Protein AF-A0AA88PI21-F1 (afdb_monomer_lite)

Secondary structure (DSSP, 8-state):
----B-------S--------S-TTTTPPP--S--SSTT--GGGGGSS-----SS-----TT-EEEEES--TTTTTTSEEEEE---PPTT-------S----SEEEEE--SSS-----S-----B------S-S----

Radius of gyration: 16.98 Å; chains: 1; bounding box: 38×37×57 Å

Foldseek 3Di:
DWWWFFWDDDDDDDDDDPDFPDFPLAQDDDDDPDDPDPPDDRSQQRPPDLDPDPPDQDWLAQKWKFFAADPPPNRPPGHTFDTDHGDDPSGDDIGGGPIDTHDDIDIDRDDPPDDHDHNYDTTTTGDDDPDPDPPDDD

Sequence (138 aa):
MDVLVILLLTLFPWLSVADLTENLALDAKAVESSTHDPNGDATHALDGHTNCGDCCQEQIRGTLIRIGYSLGNNRNNNELAATVKHIPLGGGETFEFEPIRGQYVNIFVPGHKKYFSLCEVEVYAGYCTKTKDQDKGF

InterPro domains:
  IPR006585 Fucolectin tachylectin-4 pentraxin-1 [SM00607] (21-130)
  IPR008979 Galactose-binding-like domain superfamily [SSF49785] (21-125)
  IPR051941 Blood Group Antigen-Binding Lectin [PTHR45713] (52-132)

pLDDT: mean 70.1, std 19.56, range [26.11, 95.25]

Organism: NCBI:txid172907

Structure (mmCIF, N/CA/C/O backbone):
data_AF-A0AA88PI21-F1
#
_entry.id   AF-A0AA88PI21-F1
#
loop_
_atom_site.group_PDB
_atom_site.id
_atom_site.type_symbol
_atom_site.label_atom_id
_atom_site.label_alt_id
_atom_site.label_comp_id
_atom_site.label_asym_id
_atom_site.label_entity_id
_atom_site.label_seq_id
_atom_site.pdbx_PDB_ins_code
_atom_site.Cartn_x
_atom_site.Cartn_y
_atom_site.Cartn_z
_atom_site.occupancy
_atom_site.B_iso_or_equiv
_atom_site.auth_seq_id
_atom_site.auth_comp_id
_atom_site.auth_asym_id
_atom_site.auth_atom_id
_atom_site.pdbx_PDB_model_num
ATOM 1 N N . MET A 1 1 ? -15.991 11.535 9.630 1.00 29.11 1 MET A N 1
ATOM 2 C CA . MET A 1 1 ? -16.502 10.268 9.066 1.00 29.11 1 MET A CA 1
ATOM 3 C C . MET A 1 1 ? -15.252 9.459 8.805 1.00 29.11 1 MET A C 1
ATOM 5 O O . MET A 1 1 ? -14.543 9.777 7.865 1.00 29.11 1 MET A O 1
ATOM 9 N N . ASP A 1 2 ? -14.869 8.610 9.754 1.00 26.11 2 ASP A N 1
ATOM 10 C CA . ASP A 1 2 ? -13.504 8.084 9.864 1.00 26.11 2 ASP A CA 1
ATOM 11 C C . ASP A 1 2 ? -13.485 6.567 9.653 1.00 26.11 2 ASP A C 1
ATOM 13 O O . ASP A 1 2 ? -14.272 5.861 10.281 1.00 26.11 2 ASP A O 1
ATOM 17 N N . VAL A 1 3 ? -12.589 6.102 8.779 1.00 27.33 3 VAL A N 1
ATOM 18 C CA . VAL A 1 3 ? -12.385 4.696 8.379 1.00 27.33 3 VAL A CA 1
ATOM 19 C C . VAL A 1 3 ? -11.403 4.013 9.338 1.00 27.33 3 VAL A C 1
ATOM 21 O O . VAL A 1 3 ? -10.538 4.681 9.891 1.00 27.33 3 VAL A O 1
ATOM 24 N N . LEU A 1 4 ? -11.534 2.705 9.551 1.00 31.84 4 LEU A N 1
ATOM 25 C CA . LEU A 1 4 ? -10.688 1.871 10.409 1.00 31.84 4 LEU A CA 1
ATOM 26 C C . LEU A 1 4 ? -10.297 0.615 9.629 1.00 31.84 4 LEU A C 1
ATOM 28 O O . LEU A 1 4 ? -11.195 -0.072 9.168 1.00 31.84 4 LEU A O 1
ATOM 32 N N . VAL A 1 5 ? -9.009 0.282 9.539 1.00 30.50 5 VAL A N 1
ATOM 33 C CA . VAL A 1 5 ? -8.507 -0.919 8.842 1.00 30.50 5 VAL A CA 1
ATOM 34 C C . VAL A 1 5 ? -8.263 -2.052 9.853 1.00 30.50 5 VAL A C 1
ATOM 36 O O . VAL A 1 5 ? -7.569 -1.827 10.842 1.00 30.50 5 VAL A O 1
ATOM 39 N N . ILE A 1 6 ? -8.851 -3.239 9.641 1.00 31.41 6 ILE A N 1
ATOM 40 C CA . ILE A 1 6 ? -8.651 -4.460 10.454 1.00 31.41 6 ILE A CA 1
ATOM 41 C C . ILE A 1 6 ? -8.446 -5.639 9.501 1.00 31.41 6 ILE A C 1
ATOM 43 O O . ILE A 1 6 ? -9.142 -5.759 8.498 1.00 31.41 6 ILE A O 1
ATOM 47 N N . LEU A 1 7 ? -7.524 -6.530 9.848 1.00 30.38 7 LEU A N 1
ATOM 48 C CA . LEU A 1 7 ? -7.201 -7.746 9.118 1.00 30.38 7 LEU A CA 1
ATOM 49 C C . LEU A 1 7 ? -7.212 -8.906 10.132 1.00 30.38 7 LEU A C 1
ATOM 51 O O . LEU A 1 7 ? -6.793 -8.677 11.263 1.00 30.38 7 LEU A O 1
ATOM 55 N N . LEU A 1 8 ? -7.779 -10.076 9.797 1.00 36.12 8 LEU A N 1
ATOM 56 C CA . LEU A 1 8 ? -8.009 -11.149 10.780 1.00 36.12 8 LEU A CA 1
ATOM 57 C C . LEU A 1 8 ? -7.582 -12.550 10.302 1.00 36.12 8 LEU A C 1
ATOM 59 O O . LEU A 1 8 ? -8.016 -13.039 9.260 1.00 36.12 8 LEU A O 1
ATOM 63 N N . LEU A 1 9 ? -6.796 -13.195 11.166 1.00 29.98 9 LEU A N 1
ATOM 64 C CA . LEU A 1 9 ? -6.398 -14.608 11.241 1.00 29.98 9 LEU A CA 1
ATOM 65 C C . LEU A 1 9 ? -7.541 -15.635 11.105 1.00 29.98 9 LEU A C 1
ATOM 67 O O . LEU A 1 9 ? -8.580 -15.540 11.759 1.00 29.98 9 LEU A O 1
ATOM 71 N N . THR A 1 10 ? -7.288 -16.739 10.395 1.00 37.31 10 THR A N 1
ATOM 72 C CA . THR A 1 10 ? -8.110 -17.955 10.512 1.00 37.31 10 THR A CA 1
ATOM 73 C C . THR A 1 10 ? -7.576 -18.867 11.617 1.00 37.31 10 THR A C 1
ATOM 75 O O . THR A 1 10 ? -6.425 -19.291 11.528 1.00 37.31 10 THR A O 1
ATOM 78 N N . LEU A 1 11 ? -8.416 -19.220 12.603 1.00 33.84 11 LEU A N 1
ATOM 79 C CA . LEU A 1 11 ? -8.734 -20.607 13.002 1.00 33.84 11 LEU A CA 1
ATOM 80 C C . LEU A 1 11 ? -9.784 -20.654 14.149 1.00 33.84 11 LEU A C 1
ATOM 82 O O . LEU A 1 11 ? -9.520 -20.245 15.274 1.00 33.84 11 LEU A O 1
ATOM 86 N N . PHE A 1 12 ? -10.921 -21.293 13.833 1.00 36.91 12 PHE A N 1
ATOM 87 C CA . PHE A 1 12 ? -12.008 -21.848 14.671 1.00 36.91 12 PHE A CA 1
ATOM 88 C C . PHE A 1 12 ? -13.235 -20.989 15.100 1.00 36.91 12 PHE A C 1
ATOM 90 O O . PHE A 1 12 ? -13.132 -19.788 15.331 1.00 36.91 12 PHE A O 1
ATOM 97 N N . PRO A 1 13 ? -14.437 -21.622 15.150 1.00 48.75 13 PRO A N 1
ATOM 98 C CA . PRO A 1 13 ? -15.744 -21.004 14.954 1.00 48.75 13 PRO A CA 1
ATOM 99 C C . PRO A 1 13 ? -16.466 -20.733 16.279 1.00 48.75 13 PRO A C 1
ATOM 101 O O . PRO A 1 13 ? -16.818 -21.668 16.986 1.00 48.75 13 PRO A O 1
ATOM 104 N N . TRP A 1 14 ? -16.711 -19.461 16.587 1.00 42.62 14 TRP A N 1
ATOM 105 C CA . TRP A 1 14 ? -17.881 -18.944 17.325 1.00 42.62 14 TRP A CA 1
ATOM 106 C C . TRP A 1 14 ? -17.617 -17.508 17.779 1.00 42.62 14 TRP A C 1
ATOM 108 O O . TRP A 1 14 ? -17.558 -17.206 18.966 1.00 42.62 14 TRP A O 1
ATOM 118 N N . LEU A 1 15 ? -17.484 -16.585 16.830 1.00 40.66 15 LEU A N 1
ATOM 119 C CA . LEU A 1 15 ? -17.698 -15.174 17.125 1.00 40.66 15 LEU A CA 1
ATOM 120 C C . LEU A 1 15 ? -18.212 -14.489 15.862 1.00 40.66 15 LEU A C 1
ATOM 122 O O . LEU A 1 15 ? -17.619 -14.606 14.794 1.00 40.66 15 LEU A O 1
ATOM 126 N N . SER A 1 16 ? -19.364 -13.835 15.975 1.00 46.25 16 SER A N 1
ATOM 127 C CA . SER A 1 16 ? -19.957 -13.071 14.887 1.00 46.25 16 SER A CA 1
ATOM 128 C C . SER A 1 16 ? -19.097 -11.841 14.604 1.00 46.25 16 SER A C 1
ATOM 130 O O . SER A 1 16 ? -19.112 -10.889 15.384 1.00 46.25 16 SER A O 1
ATOM 132 N N . VAL A 1 17 ? -18.380 -11.841 13.485 1.00 42.00 17 VAL A N 1
ATOM 133 C CA . VAL A 1 17 ? -17.839 -10.619 12.884 1.00 42.00 17 VAL A CA 1
ATOM 134 C C . VAL A 1 17 ? -18.579 -10.424 11.566 1.00 42.00 17 VAL A C 1
ATOM 136 O O . VAL A 1 17 ? -18.149 -10.883 10.515 1.00 42.00 17 VAL A O 1
ATOM 139 N N . ALA A 1 18 ? -19.766 -9.826 11.647 1.00 43.44 18 ALA A N 1
ATOM 140 C CA . ALA A 1 18 ? -20.487 -9.335 10.481 1.00 43.44 18 ALA A CA 1
ATOM 141 C C . ALA A 1 18 ? -20.067 -7.875 10.264 1.00 43.44 18 ALA A C 1
ATOM 143 O O . ALA A 1 18 ? -20.629 -6.995 10.902 1.00 43.44 18 ALA A O 1
ATOM 144 N N . ASP A 1 19 ? -18.982 -7.677 9.508 1.00 46.69 19 ASP A N 1
ATOM 145 C CA . ASP A 1 19 ? -18.723 -6.550 8.582 1.00 46.69 19 ASP A CA 1
ATOM 146 C C . ASP A 1 19 ? -17.227 -6.499 8.215 1.00 46.69 19 ASP A C 1
ATOM 148 O O . ASP A 1 19 ? -16.489 -5.592 8.587 1.00 46.69 19 ASP A O 1
ATOM 152 N N . LEU A 1 20 ? -16.770 -7.535 7.505 1.00 52.16 20 LEU A N 1
ATOM 153 C CA . LEU A 1 20 ? -15.465 -7.616 6.823 1.00 52.16 20 LEU A CA 1
ATOM 154 C C . LEU A 1 20 ? -15.664 -8.105 5.374 1.00 52.16 20 LEU A C 1
ATOM 156 O O . LEU A 1 20 ? -14.825 -8.802 4.817 1.00 52.16 20 LEU A O 1
ATOM 160 N N . THR A 1 21 ? -16.832 -7.853 4.782 1.00 55.97 21 THR A N 1
ATOM 161 C CA . THR A 1 21 ? -17.280 -8.625 3.614 1.00 55.97 21 THR A CA 1
ATOM 162 C C . THR A 1 21 ? -16.672 -8.189 2.285 1.00 55.97 21 THR A C 1
ATOM 164 O O . THR A 1 21 ? -16.770 -8.959 1.334 1.00 55.97 21 THR A O 1
ATOM 167 N N . GLU A 1 22 ? -16.051 -7.006 2.188 1.00 72.69 22 GLU A N 1
ATOM 168 C CA . GLU A 1 22 ? -15.622 -6.442 0.898 1.00 72.69 22 GLU A CA 1
ATOM 169 C C . GLU A 1 22 ? -14.220 -5.809 0.949 1.00 72.69 22 GLU A C 1
ATOM 171 O O . GLU A 1 22 ? -13.880 -5.078 1.884 1.00 72.69 22 GLU A O 1
ATOM 176 N N . ASN A 1 23 ? -13.414 -6.089 -0.082 1.00 83.69 23 ASN A N 1
ATOM 177 C CA . ASN A 1 23 ? -12.113 -5.463 -0.318 1.00 83.69 23 ASN A CA 1
ATOM 178 C C . ASN A 1 23 ? -12.324 -4.017 -0.798 1.00 83.69 23 ASN A C 1
ATOM 180 O O . ASN A 1 23 ? -12.753 -3.787 -1.925 1.00 83.69 23 ASN A O 1
ATOM 184 N N . LEU A 1 24 ? -11.978 -3.037 0.037 1.00 86.50 24 LEU A N 1
ATOM 185 C CA . LEU A 1 24 ? -12.095 -1.606 -0.270 1.00 86.50 24 LEU A CA 1
ATOM 186 C C . LEU A 1 24 ? -11.123 -1.125 -1.349 1.00 86.50 24 LEU A C 1
ATOM 188 O O . LEU A 1 24 ? -11.264 -0.009 -1.850 1.00 86.50 24 LEU A O 1
ATOM 192 N N . ALA A 1 25 ? -10.091 -1.915 -1.631 1.00 86.94 25 ALA A N 1
ATOM 193 C CA . ALA A 1 25 ? -9.085 -1.587 -2.623 1.00 86.94 25 ALA A CA 1
ATOM 194 C C . ALA A 1 25 ? -9.520 -2.002 -4.037 1.00 86.94 25 ALA A C 1
ATOM 196 O O . ALA A 1 25 ? -8.986 -1.452 -4.994 1.00 86.94 25 ALA A O 1
ATOM 197 N N . LEU A 1 26 ? -10.501 -2.904 -4.163 1.00 87.81 26 LEU A N 1
ATOM 198 C CA . LEU A 1 26 ? -10.991 -3.401 -5.447 1.00 87.81 26 LEU A CA 1
ATOM 199 C C . LEU A 1 26 ? -11.493 -2.244 -6.325 1.00 87.81 26 LEU A C 1
ATOM 201 O O . LEU A 1 26 ? -12.303 -1.429 -5.878 1.00 87.81 26 LEU A O 1
ATOM 205 N N . ASP A 1 27 ? -10.982 -2.162 -7.555 1.00 86.94 27 ASP A N 1
ATOM 206 C CA . ASP A 1 27 ? -11.253 -1.094 -8.532 1.00 86.94 27 ASP A CA 1
ATOM 207 C C . ASP A 1 27 ? -10.934 0.334 -8.039 1.00 86.94 27 ASP A C 1
ATOM 209 O O . ASP A 1 27 ? -11.346 1.340 -8.636 1.00 86.94 27 ASP A O 1
ATOM 213 N N . ALA A 1 28 ? -10.187 0.469 -6.940 1.00 86.50 28 ALA A N 1
ATOM 214 C CA . ALA A 1 28 ? -9.792 1.772 -6.440 1.00 86.50 28 ALA A CA 1
ATOM 215 C C . ALA A 1 28 ? -8.700 2.398 -7.323 1.00 86.50 28 ALA A C 1
ATOM 217 O O . ALA A 1 28 ? -8.015 1.764 -8.125 1.00 86.50 28 ALA A O 1
ATOM 218 N N . LYS A 1 29 ? -8.503 3.709 -7.164 1.00 88.50 29 LYS A N 1
ATOM 219 C CA . LYS A 1 29 ? -7.461 4.421 -7.902 1.00 88.50 29 LYS A CA 1
ATOM 220 C C . LYS A 1 29 ? -6.079 4.123 -7.316 1.00 88.50 29 LYS A C 1
ATOM 222 O O . LYS A 1 29 ? -5.770 4.588 -6.218 1.00 88.50 29 LYS A O 1
ATOM 227 N N . ALA A 1 30 ? -5.216 3.499 -8.110 1.00 85.94 30 ALA A N 1
ATOM 228 C CA . ALA A 1 30 ? -3.795 3.349 -7.815 1.00 85.94 30 ALA A CA 1
ATOM 229 C C . ALA A 1 30 ? -2.930 4.379 -8.560 1.00 85.94 30 ALA A C 1
ATOM 231 O O . ALA A 1 30 ? -3.288 4.876 -9.629 1.00 85.94 30 ALA A O 1
ATOM 232 N N . VAL A 1 31 ? -1.780 4.717 -7.975 1.00 85.75 31 VAL A N 1
ATOM 233 C CA . VAL A 1 31 ? -0.699 5.472 -8.624 1.00 85.75 31 VAL A CA 1
ATOM 234 C C . VAL A 1 31 ? 0.639 4.935 -8.125 1.00 85.75 31 VAL A C 1
ATOM 236 O O . VAL A 1 31 ? 0.768 4.627 -6.942 1.00 85.75 31 VAL A O 1
ATOM 239 N N . GLU A 1 32 ? 1.648 4.886 -8.989 1.00 83.19 32 GLU A N 1
ATOM 240 C CA . GLU A 1 32 ? 2.997 4.436 -8.633 1.00 83.19 32 GLU A CA 1
ATOM 241 C C . GLU A 1 32 ? 4.059 5.503 -8.910 1.00 83.19 32 GLU A C 1
ATOM 243 O O . GLU A 1 32 ? 3.841 6.457 -9.660 1.00 83.19 32 GLU A O 1
ATOM 248 N N . SER A 1 33 ? 5.228 5.360 -8.283 1.00 75.94 33 SER A N 1
ATOM 249 C CA . SER A 1 33 ? 6.343 6.289 -8.482 1.00 75.94 33 SER A CA 1
ATOM 250 C C . SER A 1 33 ? 7.187 5.990 -9.724 1.00 75.94 33 SER A C 1
ATOM 252 O O . SER A 1 33 ? 7.905 6.881 -10.175 1.00 75.94 33 SER A O 1
ATOM 254 N N . SER A 1 34 ? 7.152 4.759 -10.250 1.00 68.56 34 SER A N 1
ATOM 255 C CA . SER A 1 34 ? 7.865 4.369 -11.473 1.00 68.56 34 SER A CA 1
ATOM 256 C C . SER A 1 34 ? 7.427 2.998 -11.984 1.00 68.56 34 SER A C 1
ATOM 258 O O . SER A 1 34 ? 7.456 2.045 -11.211 1.00 68.56 34 SER A O 1
ATOM 260 N N . THR A 1 35 ? 7.208 2.875 -13.290 1.00 61.47 35 THR A N 1
ATOM 261 C CA . THR A 1 35 ? 7.065 1.592 -13.988 1.00 61.47 35 THR A CA 1
ATOM 262 C C . THR A 1 35 ? 8.448 0.994 -14.267 1.00 61.47 35 THR A C 1
ATOM 264 O O . THR A 1 35 ? 9.230 1.574 -15.028 1.00 61.47 35 THR A O 1
ATOM 267 N N . HIS A 1 36 ? 8.787 -0.144 -13.653 1.00 64.50 36 HIS A N 1
ATOM 268 C CA . HIS A 1 36 ? 9.968 -0.921 -14.064 1.00 64.50 36 HIS A CA 1
ATOM 269 C C . HIS A 1 36 ? 9.701 -1.690 -15.369 1.00 64.50 36 HIS A C 1
ATOM 271 O O . HIS A 1 36 ? 10.567 -1.754 -16.240 1.00 64.50 36 HIS A O 1
ATOM 277 N N . ASP A 1 37 ? 8.487 -2.226 -15.509 1.00 62.75 37 ASP A N 1
ATOM 278 C CA . ASP A 1 37 ? 7.983 -2.896 -16.707 1.00 62.75 37 ASP A CA 1
ATOM 279 C C . ASP A 1 37 ? 7.104 -1.912 -17.500 1.00 62.75 37 ASP A C 1
ATOM 281 O O . ASP A 1 37 ? 6.216 -1.303 -16.902 1.00 62.75 37 ASP A O 1
ATOM 285 N N . PRO A 1 38 ? 7.305 -1.730 -18.818 1.00 61.03 38 PRO A N 1
ATOM 286 C CA . PRO A 1 38 ? 6.436 -0.890 -19.648 1.00 61.03 38 PRO A CA 1
ATOM 287 C C . PRO A 1 38 ? 4.968 -1.355 -19.708 1.00 61.03 38 PRO A C 1
ATOM 289 O O . PRO A 1 38 ? 4.125 -0.584 -20.157 1.00 61.03 38 PRO A O 1
ATOM 292 N N . ASN A 1 39 ? 4.663 -2.581 -19.274 1.00 66.75 39 ASN A N 1
ATOM 293 C CA . ASN A 1 39 ? 3.304 -3.114 -19.135 1.00 66.75 39 ASN A CA 1
ATOM 294 C C . ASN A 1 39 ? 2.787 -3.078 -17.686 1.00 66.75 39 ASN A C 1
ATOM 296 O O . ASN A 1 39 ? 1.665 -3.513 -17.431 1.00 66.75 39 ASN A O 1
ATOM 300 N N . GLY A 1 40 ? 3.603 -2.612 -16.735 1.00 64.25 40 GLY A N 1
ATOM 301 C CA . GLY A 1 40 ? 3.188 -2.433 -15.350 1.00 64.25 40 GLY A CA 1
ATOM 302 C C . GLY A 1 40 ? 2.199 -1.278 -15.250 1.00 64.25 40 GLY A C 1
ATOM 303 O O . GLY A 1 40 ? 2.515 -0.160 -15.648 1.00 64.25 40 GLY A O 1
ATOM 304 N N . ASP A 1 41 ? 1.008 -1.560 -14.733 1.00 76.94 41 ASP A N 1
ATOM 305 C CA . ASP A 1 41 ? 0.023 -0.556 -14.350 1.00 76.94 41 ASP A CA 1
ATOM 306 C C . ASP A 1 41 ? -0.324 -0.794 -12.882 1.00 76.94 41 ASP A C 1
ATOM 308 O O . ASP A 1 41 ? -0.712 -1.898 -12.493 1.00 76.94 41 ASP A O 1
ATOM 312 N N . ALA A 1 42 ? -0.184 0.247 -12.062 1.00 78.44 42 ALA A N 1
ATOM 313 C CA . ALA A 1 42 ? -0.505 0.195 -10.642 1.00 78.44 42 ALA A CA 1
ATOM 314 C C . ALA A 1 42 ? -1.944 -0.286 -10.361 1.00 78.44 42 ALA A C 1
ATOM 316 O O . ALA A 1 42 ? -2.212 -0.785 -9.271 1.00 78.44 42 ALA A O 1
ATOM 317 N N . THR A 1 43 ? -2.870 -0.122 -11.312 1.00 82.94 43 THR A N 1
ATOM 318 C CA . THR A 1 43 ? -4.268 -0.558 -11.180 1.00 82.94 43 THR A CA 1
ATOM 319 C C . THR A 1 43 ? -4.451 -2.073 -11.234 1.00 82.94 43 THR A C 1
ATOM 321 O O . THR A 1 43 ? -5.390 -2.562 -10.618 1.00 82.94 43 THR A O 1
ATOM 324 N N . HIS A 1 44 ? -3.538 -2.827 -11.858 1.00 82.81 44 HIS A N 1
ATOM 325 C CA . HIS A 1 44 ? -3.595 -4.296 -11.848 1.00 82.81 44 HIS A CA 1
ATOM 326 C C . HIS A 1 44 ? -3.408 -4.884 -10.448 1.00 82.81 44 HIS A C 1
ATOM 328 O O . HIS A 1 44 ? -3.843 -5.991 -10.191 1.00 82.81 44 HIS A O 1
ATOM 334 N N . ALA A 1 45 ? -2.798 -4.141 -9.520 1.00 81.06 45 ALA A N 1
ATOM 335 C CA . ALA A 1 45 ? -2.671 -4.593 -8.139 1.00 81.06 45 ALA A CA 1
ATOM 336 C C . ALA A 1 45 ? -3.991 -4.515 -7.349 1.00 81.06 45 ALA A C 1
ATOM 338 O O . ALA A 1 45 ? -3.978 -4.792 -6.156 1.00 81.06 45 ALA A O 1
ATOM 339 N N . LEU A 1 46 ? -5.078 -4.036 -7.958 1.00 85.88 46 LEU A N 1
ATOM 340 C CA . LEU A 1 46 ? -6.367 -3.760 -7.323 1.00 85.88 46 LEU A CA 1
ATOM 341 C C . LEU A 1 46 ? -7.539 -4.368 -8.111 1.00 85.88 46 LEU A C 1
ATOM 343 O O . LEU A 1 46 ? -8.678 -3.919 -7.964 1.00 85.88 46 LEU A O 1
ATOM 347 N N . ASP A 1 47 ? -7.262 -5.326 -8.995 1.00 83.88 47 ASP A N 1
ATOM 348 C CA . ASP A 1 47 ? -8.232 -5.859 -9.956 1.00 83.88 47 ASP A CA 1
ATOM 349 C C . ASP A 1 47 ? -8.842 -7.209 -9.529 1.00 83.88 47 ASP A C 1
ATOM 351 O O . ASP A 1 47 ? -9.669 -7.779 -10.249 1.00 83.88 47 ASP A O 1
ATOM 355 N N . GLY A 1 48 ? -8.460 -7.723 -8.355 1.00 82.75 48 GLY A N 1
ATOM 356 C CA . GLY A 1 48 ? -8.947 -8.987 -7.816 1.00 82.75 48 GLY A CA 1
ATOM 357 C C . GLY A 1 48 ? -8.196 -10.224 -8.316 1.00 82.75 48 GLY A C 1
ATOM 358 O O . GLY A 1 48 ? -8.647 -11.341 -8.044 1.00 82.75 48 GLY A O 1
ATOM 359 N N . HIS A 1 49 ? -7.074 -10.081 -9.034 1.00 78.75 49 HIS A N 1
ATOM 360 C CA . HIS A 1 49 ? -6.286 -11.210 -9.531 1.00 78.75 49 HIS A CA 1
ATOM 361 C C . HIS A 1 49 ? -5.010 -11.426 -8.715 1.00 78.75 49 HIS A C 1
ATOM 363 O O . HIS A 1 49 ? -3.959 -10.841 -8.940 1.00 78.75 49 HIS A O 1
ATOM 369 N N . THR A 1 50 ? -5.030 -12.438 -7.849 1.00 67.38 50 THR A N 1
ATOM 370 C CA . THR A 1 50 ? -3.854 -12.832 -7.049 1.00 67.38 50 THR A CA 1
ATOM 371 C C . THR A 1 50 ? -2.753 -13.538 -7.851 1.00 67.38 50 THR A C 1
ATOM 373 O O . THR A 1 50 ? -1.752 -13.979 -7.283 1.00 67.38 50 THR A O 1
ATOM 376 N N . ASN A 1 51 ? -2.941 -13.726 -9.159 1.00 64.38 51 ASN A N 1
ATOM 377 C CA . ASN A 1 51 ? -1.994 -14.432 -10.007 1.00 64.38 51 ASN A CA 1
ATOM 378 C C . ASN A 1 51 ? -0.972 -13.442 -10.574 1.00 64.38 51 ASN A C 1
ATOM 380 O O . ASN A 1 51 ? -1.153 -12.918 -11.672 1.00 64.38 51 ASN A O 1
ATOM 384 N N . CYS A 1 52 ? 0.137 -13.233 -9.857 1.00 63.19 52 CYS A N 1
ATOM 385 C CA . CYS A 1 52 ? 1.354 -12.828 -10.548 1.00 63.19 52 CYS A CA 1
ATOM 386 C C . CYS A 1 52 ? 1.683 -13.955 -11.519 1.00 63.19 52 CYS A C 1
ATOM 388 O O . CYS A 1 52 ? 2.163 -15.004 -11.086 1.00 63.19 52 CYS A O 1
ATOM 390 N N . GLY A 1 53 ? 1.479 -13.737 -12.821 1.00 56.56 53 GLY A N 1
ATOM 391 C CA . GLY A 1 53 ? 2.228 -14.508 -13.810 1.00 56.56 53 GLY A CA 1
ATOM 392 C C . GLY A 1 53 ? 3.694 -14.549 -13.372 1.00 56.56 53 GLY A C 1
ATOM 393 O O . GLY A 1 53 ? 4.150 -13.601 -12.738 1.00 56.56 53 GLY A O 1
ATOM 394 N N . ASP A 1 54 ? 4.401 -15.647 -13.645 1.00 52.22 54 ASP A N 1
ATOM 395 C CA . ASP A 1 54 ? 5.723 -16.030 -13.102 1.00 52.22 54 ASP A CA 1
ATOM 396 C C . ASP A 1 54 ? 6.858 -14.965 -13.145 1.00 52.22 54 ASP A C 1
ATOM 398 O O . ASP A 1 54 ? 8.013 -15.248 -12.818 1.00 52.22 54 ASP A O 1
ATOM 402 N N . CYS A 1 55 ? 6.589 -13.732 -13.565 1.00 54.22 55 CYS A N 1
ATOM 403 C CA . CYS A 1 55 ? 7.496 -12.609 -13.535 1.00 54.22 55 CYS A CA 1
ATOM 404 C C . CYS A 1 55 ? 7.601 -11.947 -12.146 1.00 54.22 55 CYS A C 1
ATOM 406 O O . CYS A 1 55 ? 6.725 -11.231 -11.665 1.00 54.22 55 CYS A O 1
ATOM 408 N N . CYS A 1 56 ? 8.804 -12.105 -11.592 1.00 55.41 56 CYS A N 1
ATOM 409 C CA . CYS A 1 56 ? 9.490 -11.123 -10.754 1.00 55.41 56 CYS A CA 1
ATOM 410 C C . CYS A 1 56 ? 8.915 -10.909 -9.346 1.00 55.41 56 CYS A C 1
ATOM 412 O O . CYS A 1 56 ? 8.620 -9.783 -8.947 1.00 55.41 56 CYS A O 1
ATOM 414 N N . GLN A 1 57 ? 8.890 -11.969 -8.530 1.00 55.47 57 GLN A N 1
ATOM 415 C CA . GLN A 1 57 ? 8.917 -11.799 -7.073 1.00 55.47 57 GLN A CA 1
ATOM 416 C C . GLN A 1 57 ? 10.278 -11.248 -6.630 1.00 55.47 57 GLN A C 1
ATOM 418 O O . GL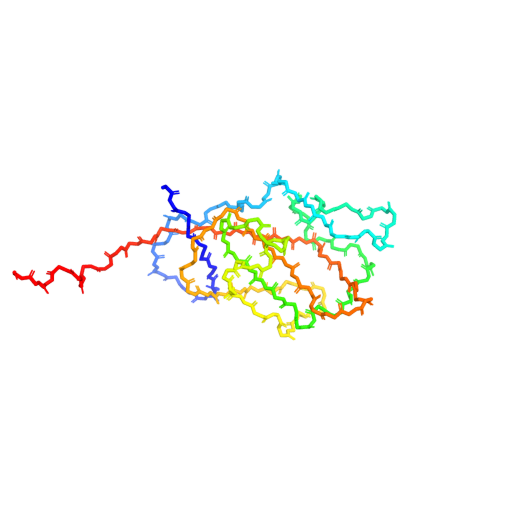N A 1 57 ? 11.159 -11.974 -6.166 1.00 55.47 57 GLN A O 1
ATOM 423 N N . GLU A 1 58 ? 10.461 -9.939 -6.776 1.00 60.50 58 GLU A N 1
ATOM 424 C CA . GLU A 1 58 ? 11.537 -9.245 -6.082 1.00 60.50 58 GLU A CA 1
ATOM 425 C C . GLU A 1 58 ? 11.177 -9.114 -4.600 1.00 60.50 58 GLU A C 1
ATOM 427 O O . GLU A 1 58 ? 10.060 -8.764 -4.219 1.00 60.50 58 GLU A O 1
ATOM 432 N N . GLN A 1 59 ? 12.129 -9.456 -3.734 1.00 58.78 59 GLN A N 1
ATOM 433 C CA . GLN A 1 59 ? 11.882 -9.558 -2.304 1.00 58.78 59 GLN A CA 1
ATOM 434 C C . GLN A 1 59 ? 11.585 -8.176 -1.702 1.00 58.78 59 GLN A C 1
ATOM 436 O O . GLN A 1 59 ? 12.483 -7.360 -1.502 1.00 58.78 59 GLN A O 1
ATOM 441 N N . ILE A 1 60 ? 10.332 -7.945 -1.311 1.00 72.69 60 ILE A N 1
ATOM 442 C CA . ILE A 1 60 ? 9.835 -6.659 -0.791 1.00 72.69 60 ILE A CA 1
ATOM 443 C C . ILE A 1 60 ? 10.220 -6.374 0.673 1.00 72.69 60 ILE A C 1
ATOM 445 O O . ILE A 1 60 ? 9.514 -5.699 1.429 1.00 72.69 60 ILE A O 1
ATOM 449 N N . ARG A 1 61 ? 11.352 -6.911 1.130 1.00 79.25 61 ARG A N 1
ATOM 450 C CA . ARG A 1 61 ? 11.779 -6.797 2.526 1.00 79.25 61 ARG A CA 1
ATOM 451 C C . ARG A 1 61 ? 12.115 -5.348 2.885 1.00 79.25 61 ARG A C 1
ATOM 453 O O . ARG A 1 61 ? 12.906 -4.685 2.215 1.00 79.25 61 ARG A O 1
ATOM 460 N N . GLY A 1 62 ? 11.574 -4.893 4.013 1.00 84.06 62 GLY A N 1
ATOM 461 C CA . GLY A 1 62 ? 11.763 -3.532 4.515 1.00 84.06 62 GLY A CA 1
ATOM 462 C C . GLY A 1 62 ? 10.814 -2.505 3.899 1.00 84.06 62 GLY A C 1
ATOM 463 O O . GLY A 1 62 ? 11.008 -1.312 4.122 1.00 84.06 62 GLY A O 1
ATOM 464 N N . THR A 1 63 ? 9.804 -2.950 3.147 1.00 85.69 63 THR A N 1
ATOM 465 C CA . THR A 1 63 ? 8.702 -2.098 2.685 1.00 85.69 63 THR A CA 1
ATOM 466 C C . T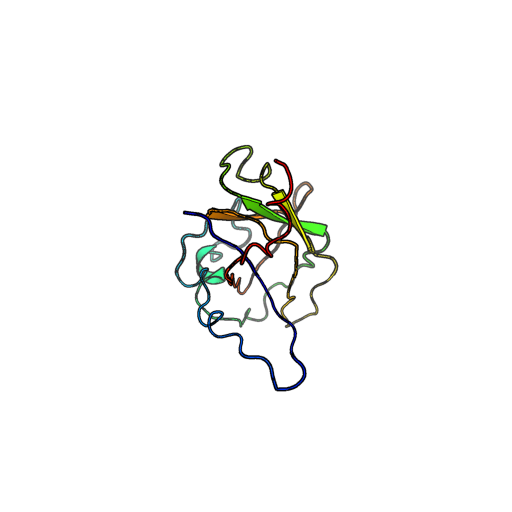HR A 1 63 ? 7.897 -1.581 3.872 1.00 85.69 63 THR A C 1
ATOM 468 O O . THR A 1 63 ? 7.663 -2.303 4.840 1.00 85.69 63 THR A O 1
ATOM 471 N N . LEU A 1 64 ? 7.471 -0.327 3.799 1.00 91.44 64 LEU A N 1
ATOM 472 C CA . LEU A 1 64 ? 6.677 0.353 4.810 1.00 91.44 64 LEU A CA 1
ATOM 473 C C . LEU A 1 64 ? 5.261 0.560 4.283 1.00 91.44 64 LEU A C 1
ATOM 475 O O . LEU A 1 64 ? 5.083 1.151 3.220 1.00 91.44 64 LEU A O 1
ATOM 479 N N . ILE A 1 65 ? 4.267 0.125 5.050 1.00 92.62 65 ILE A N 1
ATOM 480 C CA . ILE A 1 65 ? 2.853 0.376 4.774 1.00 92.62 65 ILE A CA 1
ATOM 481 C C . ILE A 1 65 ? 2.420 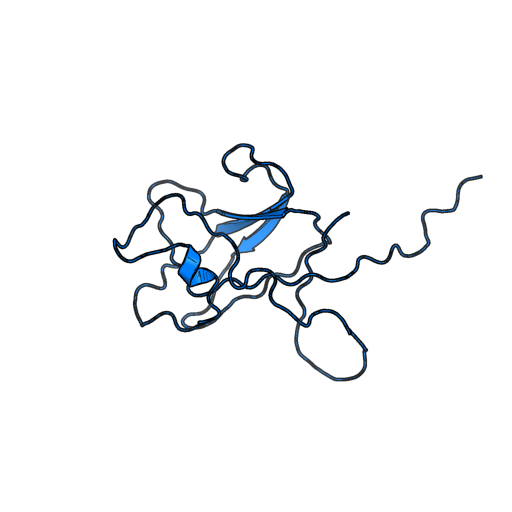1.538 5.657 1.00 92.62 65 ILE A C 1
ATOM 483 O O . ILE A 1 65 ? 2.564 1.480 6.880 1.00 92.62 65 ILE A O 1
ATOM 487 N N . ARG A 1 66 ? 1.925 2.613 5.044 1.00 94.25 66 ARG A N 1
ATOM 488 C CA . ARG A 1 66 ? 1.503 3.831 5.741 1.00 94.25 66 ARG A CA 1
ATOM 489 C C . ARG A 1 66 ? 0.065 4.187 5.423 1.00 94.25 66 ARG A C 1
ATOM 491 O O . ARG A 1 66 ? -0.334 4.107 4.265 1.00 94.25 66 ARG A O 1
ATOM 498 N N . ILE A 1 67 ? -0.683 4.623 6.433 1.00 93.12 67 ILE A N 1
ATOM 499 C CA . ILE A 1 67 ? -2.111 4.929 6.315 1.00 93.12 67 ILE A CA 1
ATOM 500 C C . ILE A 1 67 ? -2.403 6.300 6.915 1.00 93.12 67 ILE A C 1
ATOM 502 O O . ILE A 1 67 ? -1.888 6.653 7.975 1.00 93.12 67 ILE A O 1
ATOM 506 N N . GLY A 1 68 ? -3.189 7.113 6.210 1.00 91.06 68 GLY A N 1
ATOM 507 C CA . GLY A 1 68 ? -3.599 8.419 6.720 1.00 91.06 68 GLY A CA 1
ATOM 508 C C . GLY A 1 68 ? -4.304 9.297 5.694 1.00 91.06 68 GLY A C 1
ATOM 509 O O . GLY A 1 68 ? -4.731 8.842 4.632 1.00 91.06 68 GLY A O 1
ATOM 510 N N . TYR A 1 69 ? -4.443 10.578 6.030 1.00 89.00 69 TYR A N 1
ATOM 511 C CA . TYR A 1 69 ? -5.111 11.586 5.197 1.00 89.00 69 TYR A CA 1
ATOM 512 C C . TYR A 1 69 ? -4.136 12.564 4.524 1.00 89.00 69 TYR A C 1
ATOM 514 O O . TYR A 1 69 ? -4.540 13.352 3.671 1.00 89.00 69 TYR A O 1
ATOM 522 N N . SER A 1 70 ? -2.853 12.547 4.901 1.00 93.19 70 SER A N 1
ATOM 523 C CA . SER A 1 70 ? -1.872 13.505 4.395 1.00 93.19 70 SER A CA 1
ATOM 524 C C . SER A 1 70 ? -1.408 13.142 2.989 1.00 93.19 70 SER A C 1
ATOM 526 O O . SER A 1 70 ? -1.066 11.994 2.699 1.00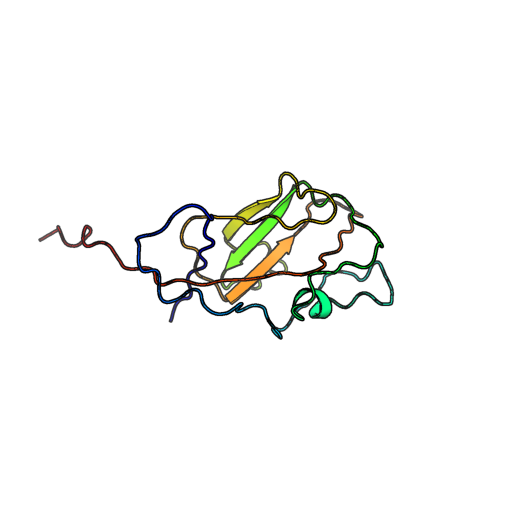 93.19 70 SER A O 1
ATOM 528 N N . LEU A 1 71 ? -1.320 14.159 2.132 1.00 90.62 71 LEU A N 1
ATOM 529 C CA . LEU A 1 71 ? -0.664 14.080 0.824 1.00 90.62 71 LEU A CA 1
ATOM 530 C C . LEU A 1 71 ? 0.835 14.424 0.900 1.00 90.62 71 LEU A C 1
ATOM 532 O O . LEU A 1 71 ? 1.554 14.276 -0.087 1.00 90.62 71 LEU A O 1
ATOM 536 N N . GLY A 1 72 ? 1.318 14.884 2.059 1.00 92.75 72 GLY A N 1
ATOM 537 C CA . GLY A 1 72 ? 2.692 15.346 2.241 1.00 92.75 72 GLY A CA 1
ATOM 538 C C . GLY A 1 72 ? 3.729 14.255 1.967 1.00 92.75 72 GLY A C 1
ATOM 539 O O . GLY A 1 72 ? 3.544 13.102 2.360 1.00 92.75 72 GLY A O 1
ATOM 540 N N . ASN A 1 73 ? 4.829 14.640 1.308 1.00 89.50 73 ASN A N 1
ATOM 541 C CA . ASN A 1 73 ? 5.926 13.745 0.919 1.00 89.50 73 ASN A CA 1
ATOM 542 C C . ASN A 1 73 ? 5.431 12.484 0.184 1.00 89.50 73 ASN A C 1
ATOM 544 O O . ASN A 1 73 ? 5.785 11.369 0.556 1.00 89.50 73 ASN A O 1
ATOM 548 N N . ASN A 1 74 ? 4.546 12.647 -0.806 1.00 85.81 74 ASN A N 1
ATOM 549 C CA . ASN A 1 74 ? 3.912 11.534 -1.523 1.00 85.81 74 ASN A CA 1
ATOM 550 C C . ASN A 1 74 ? 3.282 10.511 -0.566 1.00 85.81 74 ASN A C 1
ATOM 552 O O . ASN A 1 74 ? 3.504 9.314 -0.706 1.00 85.81 74 ASN A O 1
ATOM 556 N N . ARG A 1 75 ? 2.532 10.992 0.437 1.00 90.12 75 ARG A N 1
ATOM 557 C CA . ARG A 1 75 ? 1.880 10.177 1.484 1.00 90.12 75 ARG A CA 1
ATOM 558 C C . ARG A 1 75 ? 2.840 9.461 2.452 1.00 90.12 75 ARG A C 1
ATOM 560 O O . ARG A 1 75 ? 2.373 8.782 3.362 1.00 90.12 75 ARG A O 1
ATOM 567 N N . ASN A 1 76 ? 4.159 9.660 2.360 1.00 88.81 76 ASN A N 1
ATOM 568 C CA . ASN A 1 76 ? 5.130 9.042 3.278 1.00 88.81 76 ASN A CA 1
ATOM 569 C C . ASN A 1 76 ? 5.101 9.620 4.702 1.00 88.81 76 ASN A C 1
ATOM 571 O O . ASN A 1 76 ? 5.664 9.019 5.614 1.00 88.81 76 ASN A O 1
ATOM 575 N N . ASN A 1 77 ? 4.447 10.767 4.905 1.00 94.12 77 ASN A N 1
ATOM 576 C CA . ASN A 1 77 ? 4.269 11.357 6.235 1.00 94.12 77 ASN A CA 1
ATOM 577 C C . ASN A 1 77 ? 3.090 10.748 7.016 1.00 94.12 77 ASN A C 1
ATOM 579 O O . ASN A 1 77 ? 2.882 11.115 8.169 1.00 94.12 77 ASN A O 1
ATOM 583 N N . ASN A 1 78 ? 2.311 9.855 6.398 1.00 91.75 78 ASN A N 1
ATOM 584 C CA . ASN A 1 78 ? 1.222 9.145 7.065 1.00 91.75 78 ASN A CA 1
ATOM 585 C C . ASN A 1 78 ? 1.744 8.139 8.104 1.00 91.75 78 ASN A C 1
ATOM 587 O O . ASN A 1 78 ? 2.914 7.737 8.068 1.00 91.75 78 ASN A O 1
ATOM 591 N N . GLU A 1 79 ? 0.872 7.742 9.030 1.00 95.25 79 GLU A N 1
ATOM 592 C CA . GLU A 1 79 ? 1.201 6.846 10.139 1.00 95.25 79 GLU A CA 1
ATOM 593 C C . GLU A 1 79 ? 1.710 5.498 9.622 1.00 95.25 79 GLU A C 1
ATOM 595 O O . GLU A 1 79 ? 1.209 4.980 8.625 1.00 95.25 79 GLU A O 1
ATOM 600 N N . LEU A 1 80 ? 2.750 4.954 10.260 1.00 95.00 80 LEU A N 1
ATOM 601 C CA . LEU A 1 80 ? 3.293 3.648 9.898 1.00 95.00 80 LEU A CA 1
ATOM 602 C C . LEU A 1 80 ? 2.373 2.560 10.451 1.00 95.00 80 LEU A C 1
ATOM 604 O O . LEU A 1 80 ? 2.332 2.358 11.658 1.00 95.00 80 LEU A O 1
ATOM 608 N N . ALA A 1 81 ? 1.695 1.847 9.556 1.00 92.12 81 ALA A N 1
ATOM 609 C CA . ALA A 1 81 ? 0.832 0.727 9.902 1.00 92.12 81 ALA A CA 1
ATOM 610 C C . ALA A 1 81 ? 1.647 -0.555 10.100 1.00 92.12 81 ALA A C 1
ATOM 612 O O . ALA A 1 81 ? 1.538 -1.222 11.123 1.00 92.12 81 ALA A O 1
ATOM 613 N N . ALA A 1 82 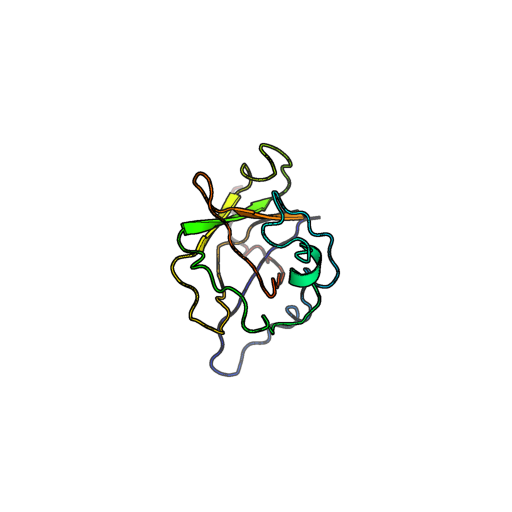? 2.517 -0.880 9.141 1.00 91.19 82 ALA A N 1
ATOM 614 C CA . ALA A 1 82 ? 3.299 -2.109 9.183 1.00 91.19 82 ALA A CA 1
ATOM 615 C C . ALA A 1 82 ? 4.636 -1.982 8.446 1.00 91.19 82 ALA A C 1
ATOM 617 O O . ALA A 1 82 ? 4.835 -1.121 7.587 1.00 91.19 82 ALA A O 1
ATOM 618 N N . THR A 1 83 ? 5.567 -2.872 8.789 1.00 90.88 83 THR A N 1
ATOM 619 C CA . THR A 1 83 ? 6.827 -3.067 8.062 1.00 90.88 83 THR A CA 1
ATOM 620 C C . THR A 1 83 ? 6.888 -4.497 7.557 1.00 90.88 83 THR A C 1
ATOM 622 O O . THR A 1 83 ? 6.851 -5.434 8.355 1.00 90.88 83 THR A O 1
ATOM 625 N N . VAL A 1 84 ? 7.039 -4.659 6.246 1.00 84.69 84 VAL A N 1
ATOM 626 C CA . VAL A 1 84 ? 7.113 -5.967 5.601 1.00 84.69 84 VAL A CA 1
ATOM 627 C C . VAL A 1 84 ? 8.444 -6.627 5.928 1.00 84.69 84 VAL A C 1
ATOM 629 O O . VAL A 1 84 ? 9.520 -6.118 5.587 1.00 84.69 84 VAL A O 1
ATOM 632 N N . LYS A 1 85 ? 8.382 -7.777 6.600 1.00 83.19 85 LYS A N 1
ATOM 633 C CA . LYS A 1 85 ? 9.574 -8.547 6.970 1.00 83.19 85 LYS A CA 1
ATOM 634 C C . LYS A 1 85 ? 9.902 -9.593 5.916 1.00 83.19 85 LYS A C 1
ATOM 636 O O . LYS A 1 85 ? 11.068 -9.686 5.527 1.00 83.19 85 LYS A O 1
ATOM 641 N N . HIS A 1 86 ? 8.909 -10.364 5.476 1.00 75.06 86 HIS A N 1
ATOM 642 C CA . HIS A 1 86 ? 9.102 -11.451 4.527 1.00 75.06 86 HIS A CA 1
ATOM 643 C C . HIS A 1 86 ? 7.766 -11.956 3.971 1.00 75.06 86 HIS A C 1
ATOM 645 O O . HIS A 1 86 ? 7.012 -12.585 4.703 1.00 75.06 86 HIS A O 1
ATOM 651 N N . ILE A 1 87 ? 7.564 -11.799 2.661 1.00 71.25 87 ILE A N 1
ATOM 652 C CA . ILE A 1 87 ? 6.471 -12.462 1.945 1.00 71.25 87 ILE A CA 1
ATOM 653 C C . ILE A 1 87 ? 6.999 -13.764 1.329 1.00 71.25 87 ILE A C 1
ATOM 655 O O . ILE A 1 87 ? 8.023 -13.719 0.637 1.00 71.25 87 ILE A O 1
ATOM 659 N N . PRO A 1 88 ? 6.350 -14.917 1.578 1.00 67.38 88 PRO A N 1
ATOM 660 C CA . PRO A 1 88 ? 6.729 -16.178 0.955 1.00 67.38 88 PRO A CA 1
ATOM 661 C C . PRO A 1 88 ? 6.521 -16.146 -0.566 1.00 67.38 88 PRO A C 1
ATOM 663 O O . PRO A 1 88 ? 5.632 -15.473 -1.089 1.00 67.38 88 PRO A O 1
ATOM 666 N N . LEU A 1 89 ? 7.339 -16.912 -1.290 1.00 66.44 89 LEU A N 1
ATOM 667 C CA . LEU A 1 89 ? 7.200 -17.031 -2.740 1.00 66.44 89 LEU A CA 1
ATOM 668 C C . LEU A 1 89 ? 5.824 -17.616 -3.113 1.00 66.44 89 LEU A C 1
ATOM 670 O O . LEU A 1 89 ? 5.357 -18.549 -2.464 1.00 66.44 89 LEU A O 1
ATOM 674 N N . GLY A 1 90 ? 5.183 -17.053 -4.137 1.00 62.47 90 GLY A N 1
ATOM 675 C CA . GLY A 1 90 ? 3.848 -17.427 -4.611 1.00 62.47 90 GLY A CA 1
ATOM 676 C C . GLY A 1 90 ? 2.697 -17.190 -3.625 1.00 62.47 90 GLY A C 1
ATOM 677 O O . GLY A 1 90 ? 1.614 -17.722 -3.844 1.00 62.47 90 GLY A O 1
ATOM 678 N N . GLY A 1 91 ? 2.917 -16.448 -2.534 1.00 68.81 91 GLY A N 1
ATOM 679 C CA . GLY A 1 91 ? 1.906 -16.201 -1.505 1.00 68.81 91 GLY A CA 1
ATOM 680 C C . GLY A 1 91 ? 1.690 -14.721 -1.198 1.00 68.81 91 GLY A C 1
ATOM 681 O O . GLY A 1 91 ? 2.430 -13.855 -1.661 1.00 68.81 91 GLY A O 1
ATOM 682 N N . GLY A 1 92 ? 0.673 -14.451 -0.381 1.00 74.12 92 GLY A N 1
ATOM 683 C CA . GLY A 1 92 ? 0.420 -13.145 0.228 1.00 74.12 92 GLY A CA 1
ATOM 684 C C . GLY A 1 92 ? 0.881 -13.093 1.687 1.00 74.12 92 GLY A C 1
ATOM 685 O O . GLY A 1 92 ? 1.107 -14.125 2.322 1.00 74.12 92 GLY A O 1
ATOM 686 N N . GLU A 1 93 ? 1.011 -11.882 2.225 1.00 79.81 93 GLU A N 1
ATOM 687 C CA . GLU A 1 93 ? 1.196 -11.642 3.660 1.00 79.81 93 GLU A CA 1
ATOM 688 C C . GLU A 1 93 ? 0.114 -10.679 4.155 1.00 79.81 93 GLU A C 1
ATOM 690 O O . GLU A 1 93 ? -0.290 -9.742 3.467 1.00 79.81 93 GLU A O 1
ATOM 695 N N . THR A 1 94 ? -0.343 -10.938 5.371 1.00 80.31 94 THR A N 1
ATOM 696 C CA . THR A 1 94 ? -1.484 -10.298 6.012 1.00 80.31 94 THR A CA 1
ATOM 697 C C . THR A 1 94 ? -0.945 -9.529 7.222 1.00 80.31 94 THR A C 1
ATOM 699 O O . THR A 1 94 ? -0.405 -10.133 8.147 1.00 80.31 94 THR A O 1
ATOM 702 N N . PHE A 1 95 ? -1.038 -8.194 7.205 1.00 82.19 95 PHE A N 1
ATOM 703 C CA . PHE A 1 95 ? -0.560 -7.309 8.276 1.00 82.19 95 PHE A CA 1
ATOM 704 C C . PHE A 1 95 ? -1.683 -6.788 9.179 1.00 82.19 95 PHE A C 1
ATOM 706 O O . PHE A 1 95 ? -2.520 -5.997 8.747 1.00 82.19 95 PHE A O 1
ATOM 713 N N . GLU A 1 96 ? -1.646 -7.162 10.454 1.00 79.12 96 GLU A N 1
ATOM 714 C CA . GLU A 1 96 ? -2.531 -6.615 11.486 1.00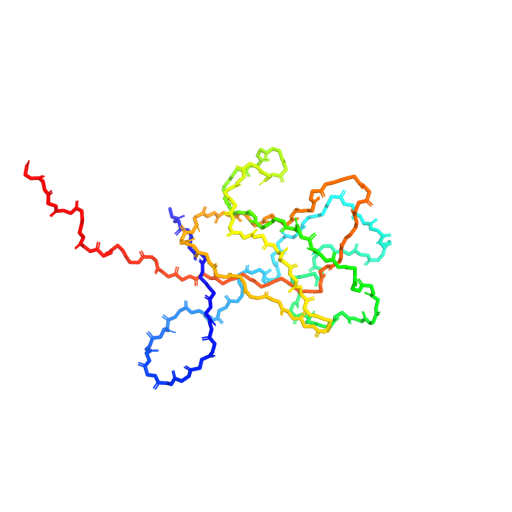 79.12 96 GLU A CA 1
ATOM 715 C C . GLU A 1 96 ? -1.819 -5.489 12.252 1.00 79.12 96 GLU A C 1
ATOM 717 O O . GLU A 1 96 ? -0.622 -5.577 12.544 1.00 79.12 96 GLU A O 1
ATOM 722 N N . PHE A 1 97 ? -2.542 -4.418 12.568 1.00 83.25 97 PHE A N 1
ATOM 723 C CA . PHE A 1 97 ? -2.023 -3.255 13.286 1.00 83.25 97 PHE A CA 1
ATOM 724 C C . PHE A 1 97 ? -3.145 -2.567 14.067 1.00 83.25 97 PHE A C 1
ATOM 726 O O . PHE A 1 97 ? -4.327 -2.847 13.862 1.00 83.25 97 PHE A O 1
ATOM 733 N N . GLU A 1 98 ? -2.765 -1.680 14.988 1.00 81.62 98 GLU A N 1
ATOM 734 C CA . GLU A 1 98 ? -3.729 -0.889 15.753 1.00 81.62 98 GLU A CA 1
ATOM 735 C C . GLU A 1 98 ? -4.641 -0.074 14.820 1.00 81.62 98 GLU A C 1
ATOM 737 O O . GLU A 1 98 ? -4.198 0.379 13.771 1.00 81.62 98 GLU A O 1
ATOM 742 N N . PRO A 1 99 ? -5.899 0.172 15.197 1.00 76.81 99 PRO A N 1
ATOM 743 C CA . PRO A 1 99 ? -6.818 1.079 14.517 1.00 76.81 99 PRO A CA 1
ATOM 744 C C . PRO A 1 99 ? -6.223 2.379 13.929 1.00 76.81 99 PRO A C 1
ATOM 746 O O . PRO A 1 99 ? -6.120 3.381 14.636 1.00 76.81 99 PRO A O 1
ATOM 749 N N . ILE A 1 100 ? -5.955 2.428 12.615 1.00 83.62 100 ILE A N 1
ATOM 750 C CA . ILE A 1 100 ? -5.529 3.665 11.926 1.00 83.62 100 ILE A CA 1
ATOM 751 C C . ILE A 1 100 ? -6.649 4.221 11.052 1.00 83.62 100 ILE A C 1
ATOM 753 O O . ILE A 1 100 ? -7.272 3.509 10.260 1.00 83.62 100 ILE A O 1
ATOM 757 N N . ARG A 1 101 ? -6.861 5.536 11.169 1.00 82.56 101 ARG A N 1
ATOM 758 C CA . ARG A 1 101 ? -7.773 6.296 10.313 1.00 82.56 101 ARG A CA 1
ATOM 759 C C . ARG A 1 101 ? -7.053 6.860 9.103 1.00 82.56 101 ARG A C 1
ATOM 761 O O . ARG A 1 101 ? -6.032 7.530 9.246 1.00 82.56 101 ARG A O 1
ATOM 768 N N . GLY A 1 102 ? -7.621 6.672 7.916 1.00 86.38 102 GLY A N 1
ATOM 769 C CA . GLY A 1 102 ? -7.054 7.242 6.702 1.00 86.38 102 GLY A CA 1
ATOM 770 C C . GLY A 1 102 ? -7.906 7.047 5.458 1.00 86.38 102 GLY A C 1
ATOM 771 O O . GLY A 1 102 ? -8.860 6.276 5.447 1.00 86.38 102 GLY A O 1
ATOM 772 N N . GLN A 1 103 ? -7.525 7.773 4.409 1.00 87.62 103 GLN A N 1
ATOM 773 C CA . GLN A 1 103 ? -8.067 7.641 3.054 1.00 87.62 103 GLN A CA 1
ATOM 774 C C . GLN A 1 103 ? -7.035 7.033 2.097 1.00 87.62 103 GLN A C 1
ATOM 776 O O . GLN A 1 103 ? -7.393 6.472 1.067 1.00 87.62 103 GLN A O 1
ATOM 781 N N . TYR A 1 104 ? -5.750 7.164 2.422 1.00 88.12 104 TYR A N 1
ATOM 782 C CA . TYR A 1 104 ? -4.660 6.721 1.573 1.00 88.12 104 TYR A CA 1
ATOM 783 C C . TYR A 1 104 ? -3.889 5.607 2.255 1.00 88.12 104 TYR A C 1
ATOM 785 O O . TYR A 1 104 ? -3.417 5.788 3.378 1.00 88.12 104 TYR A O 1
ATOM 793 N N . VAL A 1 105 ? -3.704 4.509 1.529 1.00 92.25 105 VAL A N 1
ATOM 794 C CA . VAL A 1 105 ? -2.686 3.500 1.812 1.00 92.25 105 VAL A CA 1
ATOM 795 C C . VAL A 1 105 ? -1.499 3.786 0.901 1.00 92.25 105 VAL A C 1
ATOM 797 O O . VAL A 1 105 ? -1.663 4.042 -0.290 1.00 92.25 105 VAL A O 1
ATOM 800 N N . ASN A 1 106 ? -0.299 3.805 1.467 1.00 91.06 106 ASN A N 1
ATOM 801 C CA . ASN A 1 106 ? 0.935 4.032 0.732 1.00 91.06 106 ASN A CA 1
ATOM 802 C C . ASN A 1 106 ? 1.940 2.933 1.069 1.00 91.06 106 ASN A C 1
ATOM 804 O O . ASN A 1 106 ? 2.293 2.755 2.235 1.00 91.06 106 ASN A O 1
ATOM 808 N N . ILE A 1 107 ? 2.398 2.220 0.044 1.00 89.25 107 ILE A N 1
ATOM 809 C CA . ILE A 1 107 ? 3.362 1.126 0.155 1.00 89.25 107 ILE A CA 1
ATOM 810 C C . ILE A 1 107 ? 4.696 1.644 -0.376 1.00 89.25 107 ILE A C 1
ATOM 812 O O . ILE A 1 107 ? 4.825 1.976 -1.551 1.00 89.25 107 ILE A O 1
ATOM 816 N N . PHE A 1 108 ? 5.678 1.778 0.510 1.00 85.88 108 PHE A N 1
ATOM 817 C CA . PHE A 1 108 ? 6.914 2.497 0.223 1.00 85.88 108 PHE A CA 1
ATOM 818 C C . PHE A 1 108 ? 8.149 1.662 0.543 1.00 85.88 108 PHE A C 1
ATOM 820 O O . PHE A 1 108 ? 8.341 1.232 1.680 1.00 85.88 108 PHE A O 1
ATOM 827 N N . VAL A 1 109 ? 9.041 1.504 -0.435 1.00 85.06 109 VAL A N 1
ATOM 828 C CA . VAL A 1 109 ? 10.338 0.851 -0.237 1.00 85.06 109 VAL A CA 1
ATOM 829 C C . VAL A 1 109 ? 11.431 1.904 -0.026 1.00 85.06 109 VAL A C 1
ATOM 831 O O . VAL A 1 109 ? 11.764 2.638 -0.956 1.00 85.06 109 VAL A O 1
ATOM 834 N N . PRO A 1 110 ? 12.053 1.976 1.165 1.00 84.69 110 PRO A N 1
ATOM 835 C CA . PRO A 1 110 ? 13.156 2.892 1.407 1.00 84.69 110 PRO A CA 1
ATOM 836 C C . PRO A 1 110 ? 14.442 2.448 0.692 1.00 84.69 110 PRO A C 1
ATOM 838 O O . PRO A 1 110 ? 14.851 1.277 0.733 1.00 84.69 110 PRO A O 1
ATOM 841 N N . GLY A 1 111 ? 15.129 3.423 0.096 1.00 81.50 111 GLY A N 1
ATOM 842 C CA . GLY A 1 111 ? 16.407 3.258 -0.597 1.00 81.50 111 GLY A CA 1
ATOM 843 C C . GLY A 1 111 ? 16.388 3.844 -2.008 1.00 81.50 111 GLY A C 1
ATOM 844 O O . GLY A 1 111 ? 15.364 4.319 -2.488 1.00 81.50 111 GLY A O 1
ATOM 845 N N . HIS A 1 112 ? 17.539 3.816 -2.677 1.00 71.75 112 HIS A N 1
ATOM 846 C CA . HIS A 1 112 ? 17.666 4.234 -4.075 1.00 71.75 112 HIS A CA 1
ATOM 847 C C . HIS A 1 112 ? 17.678 3.015 -4.999 1.00 71.75 112 HIS A C 1
ATOM 849 O O . HIS A 1 112 ? 18.269 1.996 -4.645 1.00 71.75 112 HIS A O 1
ATOM 855 N N . LYS A 1 113 ? 17.087 3.152 -6.196 1.00 69.12 113 LYS A N 1
ATOM 856 C CA . LYS A 1 113 ? 17.081 2.123 -7.257 1.00 69.12 113 LYS A CA 1
ATOM 857 C C . LYS A 1 113 ? 16.556 0.760 -6.789 1.00 69.12 113 LYS A C 1
ATOM 859 O O . LYS A 1 113 ? 17.112 -0.276 -7.141 1.00 69.12 113 LYS A O 1
ATOM 864 N N . LYS A 1 114 ? 15.513 0.779 -5.962 1.00 72.19 114 LYS A N 1
ATOM 865 C CA . LYS A 1 114 ? 14.768 -0.421 -5.596 1.00 72.19 114 LYS A CA 1
ATOM 866 C C . LYS A 1 114 ? 13.474 -0.456 -6.385 1.00 72.19 114 LYS A C 1
ATOM 868 O O . LYS A 1 114 ? 12.818 0.575 -6.519 1.00 72.19 114 LYS A O 1
ATOM 873 N N . TYR A 1 115 ? 13.141 -1.641 -6.861 1.00 68.31 115 TYR A N 1
ATOM 874 C CA . TYR A 1 115 ? 11.902 -1.938 -7.550 1.00 68.31 115 TYR A CA 1
ATOM 875 C C . TYR A 1 115 ? 11.197 -3.040 -6.765 1.00 68.31 115 TYR A C 1
ATOM 877 O O . TYR A 1 115 ? 11.825 -3.785 -6.011 1.00 68.31 115 TYR A O 1
ATOM 885 N N . PHE A 1 116 ? 9.879 -3.065 -6.861 1.00 70.75 116 PHE A N 1
ATOM 886 C CA . PHE A 1 116 ? 9.076 -4.172 -6.383 1.00 70.75 116 PHE A CA 1
ATOM 887 C C . PHE A 1 116 ? 7.788 -4.209 -7.190 1.00 70.75 116 PHE A C 1
ATOM 889 O O . PHE A 1 116 ? 7.305 -3.163 -7.624 1.00 70.75 116 PHE A O 1
ATOM 896 N N . SER A 1 117 ? 7.245 -5.406 -7.352 1.00 71.50 117 SER A N 1
ATOM 897 C CA . SER A 1 117 ? 5.954 -5.634 -7.988 1.00 71.50 117 SER A CA 1
ATOM 898 C C . SER A 1 117 ? 4.986 -6.181 -6.951 1.00 71.50 117 SER A C 1
ATOM 900 O O . SER A 1 117 ? 5.360 -7.013 -6.121 1.00 71.50 117 SER A O 1
ATOM 902 N N . LEU A 1 118 ? 3.750 -5.695 -6.987 1.00 76.94 118 LEU A N 1
ATOM 903 C CA . LEU A 1 118 ? 2.637 -6.242 -6.222 1.00 76.94 118 LEU A CA 1
ATOM 904 C C . LEU A 1 118 ? 1.662 -6.864 -7.209 1.00 76.94 118 LEU A C 1
ATOM 906 O O . LEU A 1 118 ? 1.349 -6.244 -8.221 1.00 76.94 118 LEU A O 1
ATOM 910 N N . CYS A 1 119 ? 1.221 -8.079 -6.909 1.00 78.06 119 CYS A N 1
ATOM 911 C CA . CYS A 1 119 ? 0.254 -8.789 -7.739 1.00 78.06 119 CYS A CA 1
ATOM 912 C C . CYS A 1 119 ? -1.165 -8.360 -7.379 1.00 78.06 119 CYS A C 1
ATOM 914 O O . CYS A 1 119 ? -1.952 -8.087 -8.262 1.00 78.06 119 CYS A O 1
ATOM 916 N N . GLU A 1 120 ? -1.451 -8.269 -6.079 1.00 84.94 120 GLU A N 1
ATOM 917 C CA . GLU A 1 120 ? -2.748 -7.854 -5.557 1.00 84.94 120 GLU A CA 1
ATOM 918 C C . GLU A 1 120 ? -2.551 -7.186 -4.189 1.00 84.94 120 GLU A C 1
ATOM 920 O O . GLU A 1 120 ? -1.667 -7.569 -3.410 1.00 84.94 120 GLU A O 1
ATOM 925 N N . VAL A 1 121 ? -3.367 -6.177 -3.899 1.00 86.56 121 VAL A N 1
ATOM 926 C CA . VAL A 1 121 ? -3.445 -5.474 -2.622 1.00 86.56 121 VAL A CA 1
ATOM 927 C C . VAL A 1 121 ? -4.896 -5.433 -2.191 1.00 86.56 121 VAL A C 1
ATOM 929 O O . VAL A 1 121 ? -5.743 -4.825 -2.837 1.00 86.56 121 VAL A O 1
ATOM 932 N N . GLU A 1 122 ? -5.160 -6.007 -1.025 1.00 87.94 122 GLU A N 1
ATOM 933 C CA . GLU A 1 122 ? -6.486 -6.004 -0.430 1.00 87.94 122 GLU A CA 1
ATOM 934 C C . GLU A 1 122 ? -6.499 -5.123 0.823 1.00 87.94 122 GLU A C 1
ATOM 936 O O . GLU A 1 122 ? -5.577 -5.158 1.644 1.00 87.94 122 GLU A O 1
ATOM 941 N N . VAL A 1 123 ? -7.547 -4.313 0.977 1.00 89.12 123 VAL A N 1
ATOM 942 C CA . VAL A 1 123 ? -7.736 -3.434 2.137 1.00 89.12 123 VAL A CA 1
ATOM 943 C C . VAL A 1 123 ? -9.114 -3.683 2.724 1.00 89.12 123 VAL A C 1
ATOM 945 O O . VAL A 1 123 ? -10.125 -3.454 2.069 1.00 89.12 123 VAL A O 1
ATOM 948 N N . TYR A 1 124 ? -9.157 -4.087 3.988 1.00 83.19 124 TYR A N 1
ATOM 949 C CA . TYR A 1 124 ? -10.399 -4.368 4.702 1.00 83.19 124 TYR A CA 1
ATOM 950 C C . TYR A 1 124 ? -10.579 -3.408 5.869 1.00 83.19 124 TYR A C 1
ATOM 952 O O . TYR A 1 124 ? -9.625 -3.075 6.573 1.00 83.19 124 TYR A O 1
ATOM 960 N N . ALA A 1 125 ? -11.811 -2.957 6.083 1.00 73.06 125 ALA A N 1
ATOM 961 C CA . ALA A 1 125 ? -12.161 -2.094 7.199 1.00 73.06 125 ALA A CA 1
ATOM 962 C C . ALA A 1 125 ? -13.120 -2.780 8.169 1.00 73.06 125 ALA A C 1
ATOM 964 O O . ALA A 1 125 ? -13.936 -3.597 7.759 1.00 73.06 125 ALA A O 1
ATOM 965 N N . GLY A 1 126 ? -13.038 -2.406 9.445 1.00 65.12 126 GLY A N 1
ATOM 966 C CA . GLY A 1 126 ? -13.985 -2.817 10.486 1.00 65.12 126 GLY A CA 1
ATOM 967 C C . GLY A 1 126 ? -14.519 -1.614 11.264 1.00 65.12 126 GLY A C 1
ATOM 968 O O . GLY A 1 126 ? -14.101 -0.483 11.034 1.00 65.12 126 GLY A O 1
ATOM 969 N N . TYR A 1 127 ? -15.427 -1.817 12.219 1.00 51.97 127 TYR A N 1
ATOM 970 C CA . TYR A 1 127 ? -15.925 -0.729 13.073 1.00 51.97 127 TYR A CA 1
ATOM 971 C C . TYR A 1 127 ? -15.147 -0.621 14.380 1.00 51.97 127 TYR A C 1
ATOM 973 O O . TYR A 1 127 ? -14.929 -1.601 15.087 1.00 51.97 127 TYR A O 1
ATOM 981 N N . CYS A 1 128 ? -14.777 0.607 14.744 1.00 47.44 128 CYS A N 1
ATOM 982 C CA . CYS A 1 128 ? -14.049 0.881 15.975 1.00 47.44 128 CYS A CA 1
ATOM 983 C C . CYS A 1 128 ? -15.078 1.249 17.048 1.00 47.44 128 CYS A C 1
ATOM 985 O O . CYS A 1 128 ? -15.511 2.402 17.134 1.00 47.44 128 CYS A O 1
ATOM 987 N N . THR A 1 129 ? -15.535 0.278 17.842 1.00 43.62 129 THR A N 1
ATOM 988 C CA . THR A 1 129 ? -16.416 0.574 18.976 1.00 43.62 129 THR A CA 1
ATOM 989 C C . THR A 1 129 ? -15.571 1.109 20.122 1.00 43.62 129 THR A C 1
ATOM 991 O O . THR A 1 129 ? -14.740 0.385 20.666 1.00 43.62 129 THR A O 1
ATOM 994 N N . LYS A 1 130 ? -15.788 2.365 20.525 1.00 39.50 130 LYS A N 1
ATOM 995 C CA . LYS A 1 130 ? -15.217 2.870 21.777 1.00 39.50 130 LYS A CA 1
ATOM 996 C C . LYS A 1 130 ? -15.705 1.977 22.920 1.00 39.50 130 LYS A C 1
ATOM 998 O O . LYS A 1 130 ? -16.887 2.019 23.263 1.00 39.50 130 LYS A O 1
ATOM 1003 N N . THR A 1 131 ? -14.826 1.184 23.524 1.00 42.03 131 THR A N 1
ATOM 1004 C CA . THR A 1 131 ? -15.112 0.600 24.834 1.00 42.03 131 THR A CA 1
ATOM 1005 C C . THR A 1 131 ? -15.279 1.759 25.806 1.00 42.03 131 THR A C 1
ATOM 1007 O O . THR A 1 131 ? -14.417 2.636 25.895 1.00 42.03 131 THR A O 1
ATOM 1010 N N . LYS A 1 132 ? -16.427 1.811 26.484 1.00 44.06 132 LYS A N 1
ATOM 1011 C CA . LYS A 1 132 ? -16.700 2.774 27.550 1.00 44.06 132 LYS A CA 1
ATOM 1012 C C . LYS A 1 132 ? -15.655 2.617 28.658 1.00 44.06 132 LYS A C 1
ATOM 1014 O O . LYS A 1 132 ? -15.870 1.824 29.563 1.00 44.06 132 LYS A O 1
ATOM 1019 N N . ASP A 1 133 ? -14.557 3.365 28.588 1.00 53.22 133 ASP A N 1
ATOM 1020 C CA . ASP A 1 133 ? -13.717 3.646 29.758 1.00 53.22 133 ASP A CA 1
ATOM 1021 C C . ASP A 1 133 ? -12.898 4.947 29.631 1.00 53.22 133 ASP A C 1
ATOM 1023 O O . ASP A 1 133 ? -11.743 5.031 30.033 1.00 53.22 133 ASP A O 1
ATOM 1027 N N . GLN A 1 134 ? -13.511 5.998 29.071 1.00 45.69 134 GLN A N 1
ATOM 1028 C CA . GLN A 1 134 ? -13.061 7.388 29.270 1.00 45.69 134 GLN A CA 1
ATOM 1029 C C . GLN A 1 134 ? -14.214 8.372 29.540 1.00 45.69 134 GLN A C 1
ATOM 1031 O O . GLN A 1 134 ? -14.049 9.572 29.374 1.00 45.69 134 GLN A O 1
ATOM 1036 N N . ASP A 1 135 ? -15.345 7.878 30.053 1.00 49.62 135 ASP A N 1
ATOM 1037 C CA . ASP A 1 135 ? -16.316 8.706 30.783 1.00 49.62 135 ASP A CA 1
ATOM 1038 C C . ASP A 1 135 ? -16.212 8.377 32.280 1.00 49.62 135 ASP A C 1
ATOM 1040 O O . ASP A 1 135 ? -17.108 7.793 32.889 1.00 49.62 135 ASP A O 1
ATOM 1044 N N . LYS A 1 136 ? -15.070 8.719 32.885 1.00 42.47 136 LYS A N 1
ATOM 1045 C CA . LYS A 1 136 ? -14.973 8.945 34.332 1.00 42.47 136 LYS A CA 1
ATOM 1046 C C . LYS A 1 136 ? -14.130 10.182 34.590 1.00 42.47 136 LYS A C 1
ATOM 1048 O O . LYS A 1 136 ? -12.906 10.123 34.613 1.00 42.47 136 LYS A O 1
ATOM 1053 N N . GLY A 1 137 ? -14.820 11.289 34.820 1.00 34.75 137 GLY A N 1
ATOM 1054 C CA . GLY A 1 137 ? -14.235 12.533 35.296 1.00 34.75 137 GLY A CA 1
ATOM 1055 C C . GLY A 1 137 ? -15.303 13.608 35.379 1.00 34.75 137 GLY A C 1
ATOM 1056 O O . GLY A 1 137 ? -15.582 14.254 34.378 1.00 34.75 137 GLY A O 1
ATOM 1057 N N . PHE A 1 138 ? -15.925 13.681 36.555 1.00 41.75 138 PHE A N 1
ATOM 1058 C CA . PHE A 1 138 ? -16.859 14.705 37.028 1.00 41.75 138 PHE A CA 1
ATOM 1059 C C . PHE A 1 138 ? -16.301 16.126 36.871 1.00 41.75 138 PHE A C 1
ATOM 1061 O O . PHE A 1 138 ? -15.076 16.286 37.081 1.00 41.75 138 PHE A O 1
#